Protein AF-A0A843GDF4-F1 (afdb_monomer)

Nearest PDB structures (foldseek):
  8fs8-assembly1_G  TM=3.772E-01  e=4.856E-02  Saccharomyces cerevisiae
  7sh2-assembly1_G  TM=4.073E-01  e=1.822E-01  Saccharomyces cerevisiae
  4hk1-assembly1_A  TM=4.408E-01  e=9.112E-01  Drosophila melanogaster
  8fs5-assembly1_G  TM=3.645E-01  e=1.147E+00  Saccharomyces cerevisiae
  4mjg-assembly2_B  TM=3.660E-01  e=1.022E+00  Schaalia dentiphila ATCC 17982

Foldseek 3Di:
DPDDWDKDWLDKLDDPPPPVCLQVLLVVVCVVVVHDSVPDDVVNSVVVSVVVRVVSVVVVLVVQVVVCVVVVAKKKWKWWWDQFLVGTDTDIDMDRGVNVVVCVLCPPVPDQKIWIWMATPVRKIWIWIQHPGGIIIIIMDTDDPPPDPPPPPPPDD

Solvent-accessible surface area (backbone atoms only — not comparable to full-atom values): 9127 Å² total; per-residue (Å²): 132,85,80,79,83,62,71,46,78,78,44,71,51,76,77,77,76,45,81,85,44,47,59,57,50,31,44,52,54,15,66,75,68,76,50,58,48,86,77,52,48,74,64,59,48,51,52,54,54,52,51,54,46,52,51,55,49,52,52,52,51,51,53,37,50,54,49,33,70,76,42,78,80,43,34,28,38,39,38,40,33,43,28,43,86,94,44,76,43,79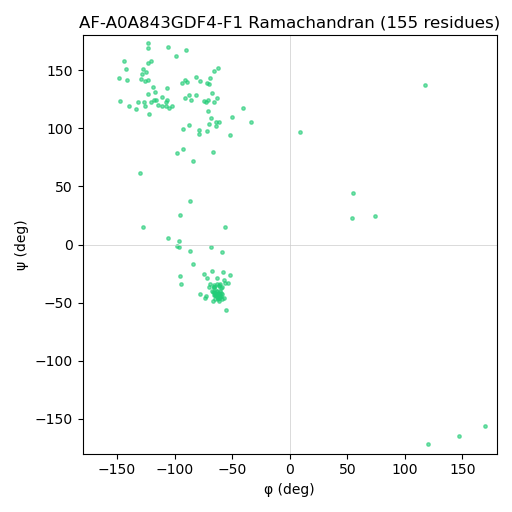,45,75,50,74,31,68,36,64,52,60,47,49,51,68,66,50,66,74,89,80,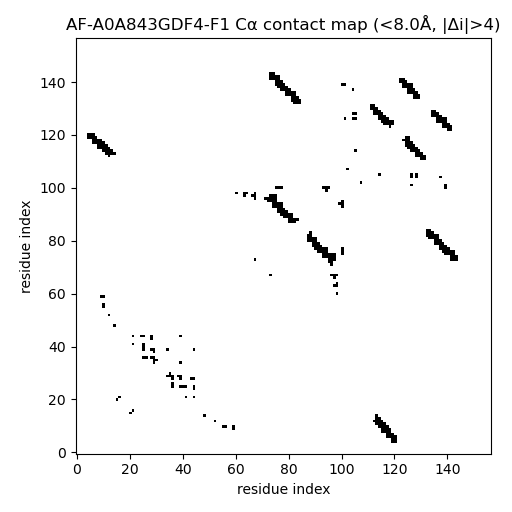70,79,55,40,41,38,34,30,36,35,91,84,68,35,38,35,39,40,35,36,43,93,57,34,50,29,41,39,35,42,37,72,56,75,85,70,76,77,75,85,77,76,80,76,79,78,132

Secondary structure (DSSP, 8-state):
-PPPPPEEEEEE------HHHHHHHHHHHHHHHTS-GGGS-HHHHHHHHHHHHHHHHHHHHHHHHHHHHHSTT--EEEEEEEEETTEEEEEEEEESSHHHHHHHHS--SSSS-EEEEEEETTS-EEEEEEETTEEEEEEEEE---------------

Sequence (157 aa):
MKKQRKFTTLFSSEIDASDSNMGEYRQSIADCNDIMPEDVTDQDIYDSLYEDIDVDWDNILSDIDYYDRKYPNAKYLITGKLGLWDGPHPIEKTENSLRDAVEECCCNIRGDHWDEIREDQYGCLYVDVHHHDGANQFVIHKIENKRKKNIRFTKEV

Mean predicted aligned error: 9.04 Å

Structure (mmCIF, N/CA/C/O backbone):
data_AF-A0A843GDF4-F1
#
_entry.id   AF-A0A843GDF4-F1
#
loop_
_atom_site.group_PDB
_atom_site.id
_atom_site.type_symbol
_atom_site.label_atom_id
_atom_site.label_alt_id
_atom_site.label_comp_id
_atom_site.label_asym_id
_atom_site.label_entity_id
_atom_site.label_seq_id
_atom_site.pdbx_PDB_ins_code
_atom_site.Cartn_x
_atom_site.Cartn_y
_atom_site.Cartn_z
_atom_site.occupancy
_atom_site.B_iso_or_equiv
_atom_site.auth_seq_id
_atom_site.auth_comp_id
_atom_site.auth_asym_id
_atom_site.auth_atom_id
_atom_site.pdbx_PDB_model_num
ATOM 1 N N . MET A 1 1 ? -30.142 -14.865 -2.876 1.00 48.28 1 MET A N 1
ATOM 2 C CA . MET A 1 1 ? -29.126 -14.143 -3.676 1.00 48.28 1 MET A CA 1
ATOM 3 C C . MET A 1 1 ? -28.110 -13.523 -2.728 1.00 48.28 1 MET A C 1
ATOM 5 O O . MET A 1 1 ? -28.511 -12.720 -1.895 1.00 48.28 1 MET A O 1
ATOM 9 N N . LYS A 1 2 ? -26.831 -13.919 -2.789 1.00 52.12 2 LYS A N 1
ATOM 10 C CA . LYS A 1 2 ? -25.763 -13.221 -2.052 1.00 52.12 2 LYS A CA 1
ATOM 11 C C . LYS A 1 2 ? -25.521 -11.884 -2.765 1.00 52.12 2 LYS A C 1
ATOM 13 O O . LYS A 1 2 ? -25.290 -11.891 -3.969 1.00 52.12 2 LYS A O 1
ATOM 18 N N . LYS A 1 3 ? -25.648 -10.750 -2.066 1.00 62.22 3 LYS A N 1
ATOM 19 C CA . LYS A 1 3 ? -25.283 -9.440 -2.632 1.00 62.22 3 LYS A CA 1
ATOM 20 C C . LYS A 1 3 ? -23.783 -9.455 -2.932 1.00 62.22 3 LYS A C 1
ATOM 22 O O . LYS A 1 3 ? -22.996 -9.770 -2.043 1.00 62.22 3 LYS A O 1
ATOM 27 N N . GLN A 1 4 ? -23.414 -9.144 -4.168 1.00 71.12 4 GLN A N 1
ATOM 28 C CA . GLN A 1 4 ? -22.021 -8.985 -4.576 1.00 71.12 4 GLN A CA 1
ATOM 29 C C . GLN A 1 4 ? -21.456 -7.743 -3.868 1.00 71.12 4 GLN A C 1
ATOM 31 O O . GLN A 1 4 ? -22.119 -6.702 -3.838 1.00 71.12 4 GLN A O 1
ATOM 36 N N . ARG A 1 5 ? -20.286 -7.865 -3.231 1.00 75.50 5 ARG A N 1
ATOM 37 C CA . ARG A 1 5 ? -19.585 -6.708 -2.657 1.00 75.50 5 ARG A CA 1
ATOM 38 C C . ARG A 1 5 ? -19.015 -5.866 -3.796 1.00 75.50 5 ARG A C 1
ATOM 40 O O . ARG A 1 5 ? -18.543 -6.423 -4.783 1.00 75.50 5 ARG A O 1
ATOM 47 N N . LYS A 1 6 ? -19.115 -4.544 -3.661 1.00 83.88 6 LYS A N 1
ATOM 48 C CA . LYS A 1 6 ? -18.460 -3.586 -4.554 1.00 83.88 6 LYS A CA 1
ATOM 49 C C . LYS A 1 6 ? -17.116 -3.209 -3.948 1.00 83.88 6 LYS A C 1
ATOM 51 O O . LYS A 1 6 ? -17.055 -3.007 -2.734 1.00 83.88 6 LYS A O 1
ATOM 56 N N . PHE A 1 7 ? -16.112 -3.115 -4.805 1.00 85.31 7 PHE A N 1
ATOM 57 C CA . PHE A 1 7 ? -14.752 -2.737 -4.459 1.00 85.31 7 PHE A CA 1
ATOM 58 C C . PHE A 1 7 ? -14.324 -1.552 -5.318 1.00 85.31 7 PHE A C 1
ATOM 60 O O . PHE A 1 7 ? -14.767 -1.438 -6.464 1.00 85.31 7 PHE A O 1
ATOM 67 N N . THR A 1 8 ? -13.471 -0.711 -4.751 1.00 86.50 8 THR A N 1
ATOM 68 C CA . THR A 1 8 ? -12.732 0.342 -5.446 1.00 86.50 8 THR A CA 1
ATOM 69 C C . THR A 1 8 ? -11.253 -0.003 -5.327 1.00 86.50 8 THR A C 1
ATOM 71 O O . THR A 1 8 ? -10.772 -0.192 -4.211 1.00 86.50 8 THR A O 1
ATOM 74 N N . THR A 1 9 ? -10.541 -0.114 -6.447 1.00 84.62 9 THR A N 1
ATOM 75 C CA . THR A 1 9 ? -9.078 -0.251 -6.437 1.00 84.62 9 THR A CA 1
ATOM 76 C C . THR A 1 9 ? -8.470 1.105 -6.092 1.00 84.62 9 THR A C 1
ATOM 78 O O . THR A 1 9 ? -8.801 2.106 -6.725 1.00 84.62 9 THR A O 1
ATOM 81 N N . LEU A 1 10 ? -7.654 1.129 -5.041 1.00 80.81 10 LEU A N 1
ATOM 82 C CA . LEU A 1 10 ? -6.923 2.306 -4.574 1.00 80.81 10 LEU A CA 1
ATOM 83 C C . LEU A 1 10 ? -5.506 2.339 -5.149 1.00 80.81 10 LEU A C 1
ATOM 85 O O . LEU A 1 10 ? -4.998 3.416 -5.424 1.00 80.81 10 LEU A O 1
ATOM 89 N N . PHE A 1 11 ? -4.903 1.164 -5.336 1.00 83.38 11 PHE A N 1
ATOM 90 C CA . PHE A 1 11 ? -3.549 0.989 -5.851 1.00 83.38 11 PHE A CA 1
ATOM 91 C C . PHE A 1 11 ? -3.437 -0.303 -6.649 1.00 83.38 11 PHE A C 1
ATOM 93 O O . PHE A 1 11 ? -4.032 -1.310 -6.251 1.00 83.38 11 PHE A O 1
ATOM 100 N N . SER A 1 12 ? -2.647 -0.276 -7.719 1.00 80.69 12 SER A N 1
ATOM 101 C CA . SER A 1 12 ? -2.153 -1.470 -8.401 1.00 80.69 12 SER A CA 1
ATOM 102 C C . SER A 1 12 ? -0.771 -1.176 -8.970 1.00 80.69 12 SER A C 1
ATOM 104 O O . SER A 1 12 ? -0.644 -0.250 -9.766 1.00 80.69 12 SER A O 1
ATOM 106 N N . SER A 1 13 ? 0.239 -1.962 -8.600 1.00 75.94 13 SER A N 1
ATOM 107 C CA . SER A 1 13 ? 1.608 -1.828 -9.125 1.00 75.94 13 SER A CA 1
ATOM 108 C C . SER A 1 13 ? 1.905 -2.770 -10.300 1.00 75.94 13 SER A C 1
ATOM 110 O O . SER A 1 13 ? 3.049 -3.161 -10.509 1.00 75.94 13 SER A O 1
ATOM 112 N N . GLU A 1 14 ? 0.886 -3.205 -11.049 1.00 71.19 14 GLU A N 1
ATOM 113 C CA . GLU A 1 14 ? 1.081 -4.139 -12.165 1.00 71.19 14 GLU A CA 1
ATOM 114 C C . GLU A 1 14 ? 1.930 -3.493 -13.274 1.00 71.19 14 GLU A C 1
ATOM 116 O O . GLU A 1 14 ? 1.457 -2.646 -14.031 1.00 71.19 14 GLU A O 1
ATOM 121 N N . ILE A 1 15 ? 3.198 -3.907 -13.363 1.00 67.00 15 ILE A N 1
ATOM 122 C CA . ILE A 1 15 ? 4.117 -3.487 -14.421 1.00 67.00 15 ILE A CA 1
ATOM 123 C C . ILE A 1 15 ? 3.954 -4.428 -15.618 1.00 67.00 15 ILE A C 1
ATOM 125 O O . ILE A 1 15 ? 4.487 -5.540 -15.621 1.00 67.00 15 ILE A O 1
ATOM 129 N N . ASP A 1 16 ? 3.265 -3.983 -16.670 1.00 62.91 16 ASP A N 1
ATOM 130 C CA . ASP A 1 16 ? 3.253 -4.682 -17.964 1.00 62.91 16 ASP A CA 1
ATOM 131 C C . ASP A 1 16 ? 4.472 -4.271 -18.807 1.00 62.91 16 ASP A C 1
ATOM 133 O O . ASP A 1 16 ? 4.370 -3.542 -19.798 1.00 62.91 16 ASP A O 1
ATOM 137 N N . ALA A 1 17 ? 5.648 -4.746 -18.387 1.00 58.22 17 ALA A N 1
ATOM 138 C CA . ALA A 1 17 ? 6.910 -4.615 -19.120 1.00 58.22 17 ALA A CA 1
ATOM 139 C C . ALA A 1 17 ? 7.104 -5.753 -20.142 1.00 58.22 17 ALA A C 1
ATOM 141 O O . ALA A 1 17 ? 8.204 -6.276 -20.320 1.00 58.22 17 ALA A O 1
ATOM 142 N N . SER A 1 18 ? 6.032 -6.201 -20.800 1.00 66.06 18 SER A N 1
ATOM 143 C CA . SER A 1 18 ? 6.161 -7.184 -21.876 1.00 66.06 18 SER A CA 1
ATOM 144 C C . SER A 1 18 ? 6.913 -6.595 -23.079 1.00 66.06 18 SER A C 1
ATOM 146 O O . SER A 1 18 ? 6.786 -5.410 -23.385 1.00 66.06 18 SER A O 1
ATOM 148 N N . ASP A 1 19 ? 7.645 -7.430 -23.831 1.00 60.97 19 ASP A N 1
ATOM 149 C CA . ASP A 1 19 ? 8.406 -7.013 -25.030 1.00 60.97 19 ASP A CA 1
ATOM 150 C C . ASP A 1 19 ? 7.566 -6.216 -26.048 1.00 60.97 19 ASP A C 1
ATOM 152 O O . ASP A 1 19 ? 8.096 -5.418 -26.819 1.00 60.97 19 ASP A O 1
ATOM 156 N N . SER A 1 20 ? 6.244 -6.431 -26.062 1.00 61.94 20 SER A N 1
ATOM 157 C CA . SER A 1 20 ? 5.312 -5.707 -26.936 1.00 61.94 20 SER A CA 1
ATOM 158 C C . SER A 1 20 ? 5.101 -4.252 -26.509 1.00 61.94 20 SER A C 1
ATOM 160 O O . SER A 1 20 ? 4.845 -3.411 -27.364 1.00 61.94 20 SER A O 1
ATOM 162 N N . ASN A 1 21 ? 5.239 -3.958 -25.216 1.00 75.81 21 ASN A N 1
ATOM 163 C CA . ASN A 1 21 ? 5.024 -2.642 -24.622 1.00 75.81 21 ASN A CA 1
ATOM 164 C C . ASN A 1 21 ? 6.335 -1.842 -24.490 1.00 75.81 21 ASN A C 1
ATOM 166 O O . ASN A 1 21 ? 6.341 -0.615 -24.577 1.00 75.81 21 ASN A O 1
ATOM 170 N N . MET A 1 22 ? 7.480 -2.531 -24.372 1.00 81.88 22 MET A N 1
ATOM 171 C CA . MET A 1 22 ? 8.807 -1.906 -24.232 1.00 81.88 22 MET A CA 1
ATOM 172 C C . MET A 1 22 ? 9.146 -0.932 -25.373 1.00 81.88 22 MET A C 1
ATOM 174 O O . MET A 1 22 ? 9.807 0.078 -25.145 1.00 81.88 22 MET A O 1
ATOM 178 N N . GLY A 1 23 ? 8.677 -1.194 -26.598 1.00 84.88 23 GLY A N 1
ATOM 179 C CA . GLY A 1 23 ? 8.875 -0.287 -27.734 1.00 84.88 23 GLY A CA 1
ATOM 180 C C . GLY A 1 23 ? 8.161 1.062 -27.583 1.00 84.88 23 GLY A C 1
ATOM 181 O O . GLY A 1 23 ? 8.703 2.086 -27.996 1.00 84.88 23 GLY A O 1
ATOM 182 N N . GLU A 1 24 ? 6.978 1.079 -26.963 1.00 86.38 24 GLU A N 1
ATOM 183 C CA . GLU A 1 24 ? 6.214 2.309 -26.719 1.00 86.38 24 GLU A CA 1
ATOM 184 C C . GLU A 1 24 ? 6.869 3.148 -25.617 1.00 86.38 24 GLU A C 1
ATOM 186 O O . GLU A 1 24 ? 7.087 4.346 -25.807 1.00 86.38 24 GLU A O 1
ATOM 191 N N . TYR A 1 25 ? 7.290 2.512 -24.516 1.00 86.62 25 TYR A N 1
ATOM 192 C CA . TYR A 1 25 ? 8.051 3.180 -23.453 1.00 86.62 25 TYR A CA 1
ATOM 193 C C . TYR A 1 25 ? 9.357 3.773 -23.970 1.00 86.62 25 TYR A C 1
ATOM 195 O O . TYR A 1 25 ? 9.680 4.925 -23.687 1.00 86.62 25 TYR A O 1
ATOM 203 N N . ARG A 1 26 ? 10.080 3.008 -24.791 1.00 92.50 26 ARG A N 1
ATOM 204 C CA . ARG A 1 26 ? 11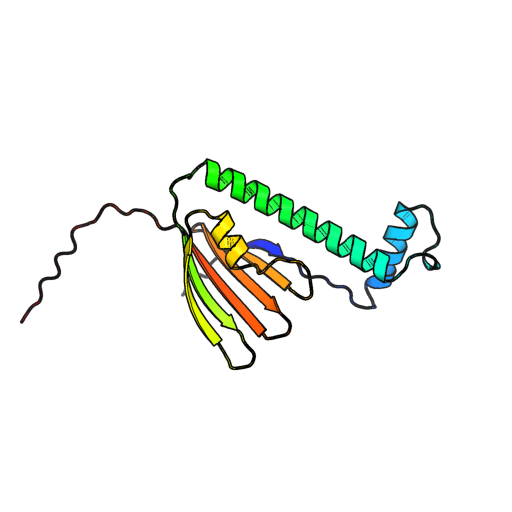.323 3.445 -25.423 1.00 92.50 26 ARG A CA 1
ATOM 205 C C . ARG A 1 26 ? 11.128 4.714 -26.250 1.00 92.50 26 ARG A C 1
ATOM 207 O O . ARG A 1 26 ? 11.912 5.649 -26.120 1.00 92.50 26 ARG A O 1
ATOM 214 N N . GLN A 1 27 ? 10.075 4.759 -27.068 1.00 91.81 27 GLN A N 1
ATOM 215 C CA . GLN A 1 27 ? 9.745 5.951 -27.849 1.00 91.81 27 GLN A CA 1
ATOM 216 C C . GLN A 1 27 ? 9.351 7.125 -26.945 1.00 91.81 27 GLN A C 1
ATOM 218 O O . GLN A 1 27 ? 9.834 8.232 -27.148 1.00 91.81 27 GLN A O 1
ATOM 223 N N . SER A 1 28 ? 8.530 6.883 -25.921 1.00 90.88 28 SER A N 1
ATOM 224 C CA . SER A 1 28 ? 8.089 7.926 -24.989 1.00 90.88 28 SER A CA 1
ATOM 225 C C . SER A 1 28 ? 9.260 8.565 -24.236 1.00 90.88 28 SER A C 1
ATOM 227 O O . SER A 1 28 ? 9.343 9.787 -24.144 1.00 90.88 28 SER A O 1
ATOM 229 N N . ILE A 1 29 ? 10.191 7.760 -23.717 1.00 91.31 29 ILE A N 1
ATOM 230 C CA . ILE A 1 29 ? 11.383 8.252 -23.007 1.00 91.31 29 ILE A CA 1
ATOM 231 C C . ILE A 1 29 ? 12.285 9.041 -23.959 1.00 91.31 29 ILE A C 1
ATOM 233 O O . ILE A 1 29 ? 12.785 10.106 -23.593 1.00 91.31 29 ILE A O 1
ATOM 237 N N . ALA A 1 30 ? 12.466 8.549 -25.188 1.00 93.94 30 ALA A N 1
ATOM 238 C CA . ALA A 1 30 ? 13.245 9.232 -26.213 1.00 93.94 30 ALA A CA 1
ATOM 239 C C . ALA A 1 30 ? 12.656 10.607 -26.565 1.00 93.94 30 ALA A C 1
ATOM 241 O O . ALA A 1 30 ? 13.389 11.594 -26.588 1.00 93.94 30 ALA A O 1
ATOM 242 N N . ASP A 1 31 ? 11.334 10.683 -26.748 1.00 94.00 31 ASP A N 1
ATOM 243 C CA . ASP A 1 31 ? 10.614 11.927 -27.033 1.00 94.00 31 ASP A CA 1
ATOM 244 C C . ASP A 1 31 ? 10.708 12.923 -25.861 1.00 94.00 31 ASP A C 1
ATOM 246 O O . ASP A 1 31 ? 10.902 14.120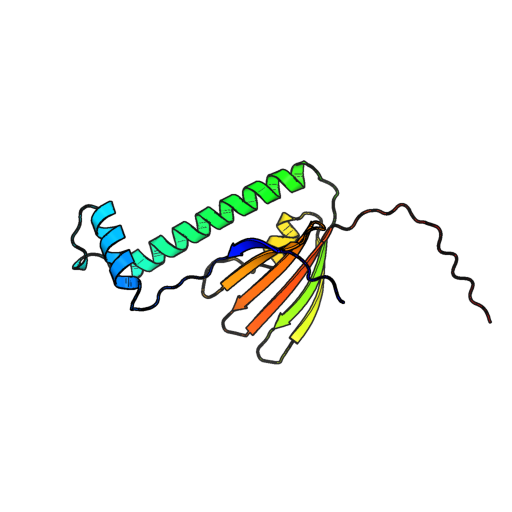 -26.080 1.00 94.00 31 ASP A O 1
ATOM 250 N N . CYS A 1 32 ? 10.612 12.446 -24.613 1.00 92.12 32 CYS A N 1
ATOM 251 C CA . CYS A 1 32 ? 10.756 13.278 -23.413 1.00 92.12 32 CYS A CA 1
ATOM 252 C C . CYS A 1 32 ? 12.170 13.855 -23.253 1.00 92.12 32 CYS A C 1
ATOM 254 O O . CYS A 1 32 ? 12.322 14.990 -22.794 1.00 92.12 32 CYS A O 1
ATOM 256 N N . ASN A 1 33 ? 13.192 13.080 -23.624 1.00 92.62 33 ASN A N 1
ATOM 257 C CA . ASN A 1 33 ? 14.600 13.433 -23.438 1.00 92.62 33 ASN A CA 1
ATOM 258 C C . ASN A 1 33 ? 15.267 14.029 -24.693 1.00 92.62 33 ASN A C 1
ATOM 260 O O . ASN A 1 33 ? 16.437 14.402 -24.619 1.00 92.62 33 ASN A O 1
ATOM 264 N N . ASP A 1 34 ? 14.541 14.148 -25.812 1.00 94.62 34 ASP A N 1
ATOM 265 C CA . ASP A 1 34 ? 15.044 14.620 -27.115 1.00 94.62 34 ASP A CA 1
ATOM 266 C C . ASP A 1 34 ? 16.269 13.815 -27.607 1.00 94.62 34 ASP A C 1
ATOM 268 O O . ASP A 1 34 ? 17.280 14.363 -28.054 1.00 94.62 34 ASP A O 1
ATOM 272 N N . ILE A 1 35 ? 16.189 12.484 -27.487 1.00 95.12 35 ILE A N 1
ATOM 273 C CA . ILE A 1 35 ? 17.214 11.523 -27.935 1.00 95.12 35 ILE A CA 1
ATOM 274 C C . ILE A 1 35 ? 16.627 10.512 -28.923 1.00 95.12 35 ILE A C 1
ATOM 276 O O . ILE A 1 35 ? 15.422 10.491 -29.168 1.00 95.12 35 ILE A O 1
ATOM 280 N N . MET A 1 36 ? 17.470 9.668 -29.522 1.00 94.50 36 MET A N 1
ATOM 281 C CA . MET A 1 36 ? 16.979 8.605 -30.396 1.00 94.50 36 MET A CA 1
ATOM 282 C C . MET A 1 36 ? 16.496 7.391 -29.576 1.00 94.50 36 MET A C 1
ATOM 284 O O . MET A 1 36 ? 17.117 7.051 -28.567 1.00 94.50 36 MET A O 1
ATOM 288 N N . PRO A 1 37 ? 15.426 6.688 -29.995 1.00 92.94 37 PRO A N 1
ATOM 289 C CA . PRO A 1 37 ? 14.911 5.510 -29.289 1.00 92.94 37 PRO A CA 1
ATOM 290 C C . PRO A 1 37 ? 15.932 4.381 -29.094 1.00 92.94 37 PRO A C 1
ATOM 292 O O . PRO A 1 37 ? 15.854 3.636 -28.118 1.00 92.94 37 PRO A O 1
ATOM 295 N N . GLU A 1 38 ? 16.890 4.222 -30.005 1.00 93.88 38 GLU A N 1
ATOM 296 C CA . GLU A 1 38 ? 17.984 3.253 -29.884 1.00 93.88 38 GLU A CA 1
ATOM 297 C C . GLU A 1 38 ? 18.974 3.566 -28.753 1.00 93.88 38 GLU A C 1
ATOM 299 O O . GLU A 1 38 ? 19.630 2.643 -28.270 1.00 93.88 38 GLU A O 1
ATOM 304 N N . ASP A 1 39 ? 19.056 4.828 -28.317 1.00 94.94 39 ASP A N 1
ATOM 305 C CA . ASP A 1 39 ? 19.951 5.270 -27.241 1.00 94.94 39 ASP A CA 1
ATOM 306 C C . ASP A 1 39 ? 19.346 5.048 -25.846 1.00 94.94 39 ASP A C 1
ATOM 308 O O . ASP A 1 39 ? 20.072 5.047 -24.853 1.00 94.94 39 ASP A O 1
ATOM 312 N N . VAL A 1 40 ? 18.031 4.829 -25.761 1.00 93.38 40 VAL A N 1
ATOM 313 C CA . VAL A 1 40 ? 17.352 4.436 -24.519 1.00 93.38 40 VAL A CA 1
ATOM 314 C C . VAL A 1 40 ? 17.753 2.999 -24.179 1.00 93.38 40 VAL A C 1
ATOM 316 O O . VAL A 1 40 ? 17.839 2.135 -25.044 1.00 93.38 40 VAL A O 1
ATOM 319 N N . THR A 1 41 ? 18.021 2.682 -22.927 1.00 92.38 41 THR A N 1
ATOM 320 C CA . THR A 1 41 ? 18.306 1.310 -22.495 1.00 92.38 41 THR A CA 1
ATOM 321 C C . THR A 1 41 ? 17.063 0.680 -21.883 1.00 92.38 41 THR A C 1
ATOM 323 O O . THR A 1 41 ? 16.130 1.369 -21.480 1.00 92.38 41 THR A O 1
ATOM 326 N N . ASP A 1 42 ? 17.033 -0.648 -21.782 1.00 88.88 42 ASP A N 1
ATOM 327 C CA . ASP A 1 42 ? 15.944 -1.308 -21.053 1.00 88.88 42 ASP A CA 1
ATOM 328 C C . ASP A 1 42 ? 15.959 -0.899 -19.573 1.00 88.88 42 ASP A C 1
ATOM 330 O O . ASP A 1 42 ? 14.904 -0.809 -18.956 1.00 88.88 42 ASP A O 1
ATOM 334 N N . GLN A 1 43 ? 17.140 -0.575 -19.028 1.00 88.12 43 GLN A N 1
ATOM 335 C CA . GLN A 1 43 ? 17.267 -0.030 -17.680 1.00 88.12 43 GLN A CA 1
ATOM 336 C C . GLN A 1 43 ? 16.543 1.312 -17.542 1.00 88.12 43 GLN A C 1
ATOM 338 O O . GLN A 1 43 ? 15.814 1.477 -16.576 1.00 88.12 43 GLN A O 1
ATOM 343 N N . ASP A 1 44 ? 16.665 2.222 -18.514 1.00 89.44 44 ASP A N 1
ATOM 344 C CA . ASP A 1 44 ? 15.957 3.512 -18.480 1.00 89.44 44 ASP A CA 1
ATOM 345 C C . ASP A 1 44 ? 14.430 3.323 -18.478 1.00 89.44 44 ASP A C 1
ATOM 347 O O . ASP A 1 44 ? 13.703 4.074 -17.830 1.00 89.44 44 ASP A O 1
ATOM 351 N N . ILE A 1 45 ? 13.936 2.295 -19.178 1.00 87.69 45 ILE A N 1
ATOM 352 C CA . ILE A 1 45 ? 12.511 1.941 -19.177 1.00 87.69 45 ILE A CA 1
ATOM 353 C C . ILE A 1 45 ? 12.082 1.444 -17.796 1.00 87.69 45 ILE A C 1
ATOM 355 O O . ILE A 1 45 ? 11.077 1.914 -17.265 1.00 87.69 45 ILE A O 1
ATOM 359 N N . TYR A 1 46 ? 12.840 0.523 -17.198 1.00 84.25 46 TYR A N 1
ATOM 360 C CA . TYR A 1 46 ? 12.543 0.041 -15.850 1.00 84.25 46 TYR A CA 1
ATOM 361 C C . TYR A 1 46 ? 12.627 1.158 -14.811 1.00 84.25 46 TYR A C 1
ATOM 363 O O . TYR A 1 46 ? 11.741 1.250 -13.969 1.00 84.25 46 TYR A O 1
ATOM 371 N N . ASP A 1 47 ? 13.640 2.020 -14.887 1.00 85.81 47 ASP A N 1
ATOM 372 C CA . ASP A 1 47 ? 13.806 3.152 -13.975 1.00 85.81 47 ASP A CA 1
ATOM 373 C C . ASP A 1 47 ? 12.588 4.083 -14.051 1.00 85.81 47 ASP A C 1
ATOM 375 O O . ASP A 1 47 ? 11.992 4.385 -13.021 1.00 85.81 47 ASP A O 1
ATOM 379 N N . SER A 1 48 ? 12.136 4.434 -15.262 1.00 85.19 48 SER A N 1
ATOM 380 C CA . SER A 1 48 ? 10.919 5.236 -15.454 1.00 85.19 48 SER A CA 1
ATOM 381 C C . SER A 1 48 ? 9.666 4.562 -14.883 1.00 85.19 48 SER A C 1
ATOM 383 O O . SER A 1 48 ? 8.840 5.229 -14.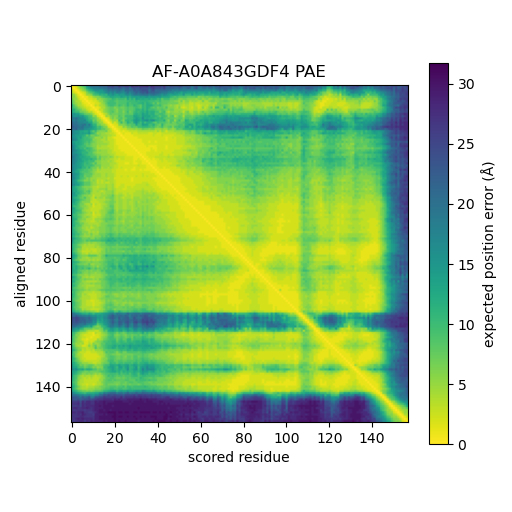268 1.00 85.19 48 SER A O 1
ATOM 385 N N . LEU A 1 49 ? 9.508 3.249 -15.072 1.00 82.31 49 LEU A N 1
ATOM 386 C CA . LEU A 1 49 ? 8.358 2.500 -14.554 1.00 82.31 49 LEU A CA 1
ATOM 387 C C . LEU A 1 49 ? 8.349 2.444 -13.022 1.00 82.31 49 LEU A C 1
ATOM 389 O O . LEU A 1 49 ? 7.296 2.584 -12.402 1.00 82.31 49 LEU A O 1
ATOM 393 N N . TYR A 1 50 ? 9.514 2.246 -12.405 1.00 81.19 50 TYR A N 1
ATOM 394 C CA . TYR A 1 50 ? 9.635 2.254 -10.950 1.00 81.19 50 TYR A CA 1
ATOM 395 C C . TYR A 1 50 ? 9.427 3.654 -10.364 1.00 81.19 50 TYR A C 1
ATOM 397 O O . TYR A 1 50 ? 8.844 3.762 -9.288 1.00 81.19 50 TYR A O 1
ATOM 405 N N . GLU A 1 51 ? 9.840 4.715 -11.064 1.00 84.06 51 GLU A N 1
ATOM 406 C CA . GLU A 1 51 ? 9.552 6.096 -10.659 1.00 84.06 51 GLU A CA 1
ATOM 407 C C . GLU A 1 51 ? 8.043 6.381 -10.620 1.00 84.06 51 GLU A C 1
ATOM 409 O O . GLU A 1 51 ? 7.560 6.936 -9.632 1.00 84.06 51 GLU A O 1
ATOM 414 N N . ASP A 1 52 ? 7.283 5.957 -11.636 1.00 81.88 52 ASP A N 1
ATOM 415 C CA . ASP A 1 52 ? 5.823 6.131 -11.664 1.00 81.88 52 ASP A CA 1
ATOM 416 C C . ASP A 1 52 ? 5.137 5.403 -10.492 1.00 81.88 52 ASP A C 1
ATOM 418 O O . ASP A 1 52 ? 4.261 5.960 -9.825 1.00 81.88 52 ASP A O 1
ATOM 422 N N . ILE A 1 53 ? 5.579 4.179 -10.184 1.00 82.12 53 ILE A N 1
ATOM 423 C CA . ILE A 1 53 ? 5.062 3.399 -9.049 1.00 82.12 53 ILE A CA 1
ATOM 424 C C . ILE A 1 53 ? 5.392 4.066 -7.715 1.00 82.12 53 ILE A C 1
ATOM 426 O O . ILE A 1 53 ? 4.525 4.130 -6.842 1.00 82.12 53 ILE A O 1
ATOM 430 N N . ASP A 1 54 ? 6.618 4.568 -7.550 1.00 83.56 54 ASP A N 1
ATOM 431 C CA . ASP A 1 54 ? 7.031 5.284 -6.341 1.00 83.56 54 ASP A CA 1
ATOM 432 C C . ASP A 1 54 ? 6.155 6.539 -6.135 1.00 83.56 54 ASP A C 1
ATOM 434 O O . ASP A 1 54 ? 5.715 6.803 -5.014 1.00 83.56 54 ASP A O 1
ATOM 438 N N . VAL A 1 55 ? 5.819 7.272 -7.206 1.00 86.12 55 VAL A N 1
ATOM 439 C CA . VAL A 1 55 ? 4.920 8.440 -7.141 1.00 86.12 55 VAL A CA 1
ATOM 440 C C . VAL A 1 55 ? 3.498 8.048 -6.736 1.00 86.12 55 VAL A C 1
ATOM 442 O O . VAL A 1 55 ? 2.908 8.689 -5.859 1.00 86.12 55 VAL A O 1
ATOM 445 N N . ASP A 1 56 ? 2.926 7.011 -7.347 1.00 84.62 56 ASP A N 1
ATOM 446 C CA . ASP A 1 56 ? 1.582 6.539 -6.999 1.00 84.62 56 ASP A CA 1
ATOM 447 C C . ASP A 1 56 ? 1.522 6.031 -5.556 1.00 84.62 56 ASP A C 1
ATOM 449 O O . ASP A 1 56 ? 0.578 6.335 -4.816 1.00 84.62 56 ASP A O 1
ATOM 453 N N . TRP A 1 57 ? 2.566 5.328 -5.120 1.00 85.69 57 TRP A N 1
ATOM 454 C CA . TRP A 1 57 ? 2.696 4.875 -3.746 1.00 85.69 57 TRP A CA 1
ATOM 455 C C . TRP A 1 57 ? 2.763 6.040 -2.753 1.00 85.69 57 TRP A C 1
ATOM 457 O O . TRP A 1 57 ? 2.018 6.060 -1.767 1.00 85.69 57 TRP A O 1
ATOM 467 N N . ASP A 1 58 ? 3.586 7.050 -3.034 1.00 87.69 58 ASP A N 1
ATOM 468 C CA . ASP A 1 58 ? 3.691 8.257 -2.213 1.00 87.69 58 ASP A CA 1
ATOM 469 C C . ASP A 1 58 ? 2.349 9.000 -2.110 1.00 87.69 58 ASP A C 1
ATOM 471 O O . ASP A 1 58 ? 1.986 9.496 -1.035 1.00 87.69 58 ASP A O 1
ATOM 475 N N . ASN A 1 59 ? 1.566 9.037 -3.194 1.00 88.00 59 ASN A N 1
ATOM 476 C CA . ASN A 1 59 ? 0.228 9.631 -3.192 1.00 88.00 59 ASN A CA 1
ATOM 477 C C . ASN A 1 59 ? -0.721 8.896 -2.232 1.00 88.00 59 ASN A C 1
ATOM 479 O O . ASN A 1 59 ? -1.396 9.532 -1.417 1.00 88.00 59 ASN A O 1
ATOM 483 N N . ILE A 1 60 ? -0.737 7.562 -2.264 1.00 86.62 60 ILE A N 1
ATOM 484 C CA . ILE A 1 60 ? -1.564 6.752 -1.357 1.00 86.62 60 ILE A CA 1
ATOM 485 C C . ILE A 1 60 ? -1.112 6.899 0.092 1.00 86.62 60 ILE A C 1
ATOM 487 O O . ILE A 1 60 ? -1.947 7.071 0.984 1.00 86.62 60 ILE A O 1
ATOM 491 N N . LEU A 1 61 ? 0.197 6.874 0.346 1.00 89.19 61 LEU A N 1
ATOM 492 C CA . LEU A 1 61 ? 0.730 7.089 1.688 1.00 89.19 61 LEU A CA 1
ATOM 493 C C . LEU A 1 61 ? 0.376 8.480 2.224 1.00 89.19 61 LEU A C 1
ATOM 495 O O . LEU A 1 61 ? 0.078 8.615 3.410 1.00 89.19 61 LEU A O 1
ATOM 499 N N . SER A 1 62 ? 0.342 9.503 1.370 1.00 89.75 62 SER A N 1
ATOM 500 C CA . SER A 1 62 ? -0.102 10.851 1.744 1.00 89.75 62 SER A CA 1
ATOM 501 C C . SER A 1 62 ? -1.581 10.884 2.163 1.00 89.75 62 SER A C 1
ATOM 503 O O . SER A 1 62 ? -1.934 11.492 3.183 1.00 89.75 62 SER A O 1
ATOM 505 N N . ASP A 1 63 ? -2.453 10.178 1.437 1.00 88.88 63 ASP A N 1
ATOM 506 C CA . ASP A 1 63 ? -3.872 10.044 1.788 1.00 88.88 63 ASP A CA 1
ATOM 507 C C . ASP A 1 63 ? -4.072 9.262 3.098 1.00 88.88 63 ASP A C 1
ATOM 509 O O . ASP A 1 63 ? -4.878 9.653 3.957 1.00 88.88 63 ASP A O 1
ATOM 513 N N . ILE A 1 64 ? -3.298 8.192 3.299 1.00 91.31 64 ILE A N 1
ATOM 514 C CA . ILE A 1 64 ? -3.276 7.413 4.543 1.00 91.31 64 ILE A CA 1
ATOM 515 C C . ILE A 1 64 ? -2.780 8.271 5.715 1.00 91.31 64 ILE A C 1
ATOM 517 O O . ILE A 1 64 ? -3.412 8.291 6.774 1.00 91.31 64 ILE A O 1
ATOM 521 N N . ASP A 1 65 ? -1.714 9.049 5.528 1.00 92.12 65 ASP A N 1
ATOM 522 C CA . ASP A 1 65 ? -1.193 9.975 6.533 1.00 92.12 65 ASP A CA 1
ATOM 523 C C . ASP A 1 65 ? -2.254 11.001 6.947 1.00 92.12 65 ASP A C 1
ATOM 525 O O . ASP A 1 65 ? -2.418 11.315 8.134 1.00 92.12 65 ASP A O 1
ATOM 529 N N . TYR A 1 66 ? -2.997 11.543 5.978 1.00 89.88 66 TYR A N 1
ATOM 530 C CA . TYR A 1 66 ? -4.117 12.435 6.260 1.00 89.88 66 TYR A CA 1
ATOM 531 C C . TYR A 1 66 ? -5.204 11.726 7.084 1.00 89.88 66 TYR A C 1
ATOM 533 O O . TYR A 1 66 ? -5.725 12.298 8.053 1.00 89.88 66 TYR A O 1
ATOM 541 N N . TYR A 1 67 ? -5.524 10.473 6.747 1.00 88.06 67 TYR A N 1
ATOM 542 C CA . TYR A 1 67 ? -6.479 9.656 7.493 1.00 88.06 67 TYR A CA 1
ATOM 543 C C . TYR A 1 67 ? -6.033 9.423 8.942 1.00 88.06 67 TYR A C 1
ATOM 545 O 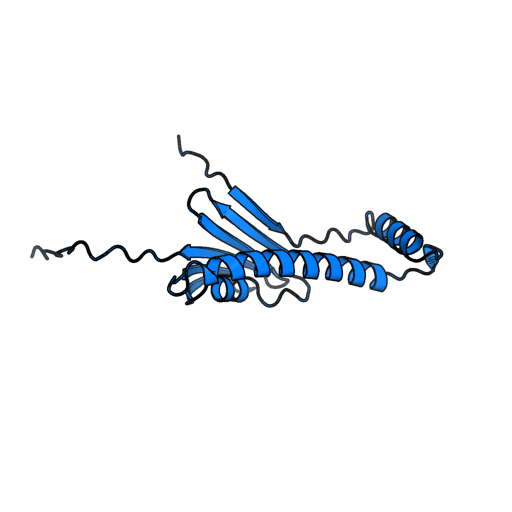O . TYR A 1 67 ? -6.813 9.651 9.873 1.00 88.06 67 TYR A O 1
ATOM 553 N N . ASP A 1 68 ? -4.785 9.026 9.167 1.00 91.88 68 ASP A N 1
ATOM 554 C CA . ASP A 1 68 ? -4.275 8.736 10.507 1.00 91.88 68 ASP A CA 1
ATOM 555 C C . ASP A 1 68 ? -4.218 9.986 11.390 1.00 91.88 68 ASP A C 1
ATOM 557 O O . ASP A 1 68 ? -4.613 9.935 12.559 1.00 91.88 68 ASP A O 1
ATOM 561 N N . ARG A 1 69 ? -3.885 11.159 10.830 1.00 92.94 69 ARG A N 1
ATOM 562 C CA . ARG A 1 69 ? -3.998 12.443 11.554 1.00 92.94 69 ARG A CA 1
ATOM 563 C C . ARG A 1 69 ? -5.432 12.747 11.991 1.00 92.94 69 ARG A C 1
ATOM 565 O O . ARG A 1 69 ? -5.641 13.340 13.051 1.00 92.94 69 ARG A O 1
ATOM 572 N N . LYS A 1 70 ? -6.433 12.347 11.199 1.00 91.25 70 LYS A N 1
ATOM 573 C CA . LYS A 1 70 ? -7.859 12.497 11.534 1.00 91.25 70 LYS A CA 1
ATOM 574 C C . LYS A 1 70 ? -8.317 11.491 12.597 1.00 91.25 70 LYS A C 1
ATOM 576 O O . LYS A 1 70 ? -9.266 11.776 13.332 1.00 91.25 70 LYS A O 1
ATOM 581 N N . TYR A 1 71 ? -7.651 10.341 12.712 1.00 87.50 71 TYR A N 1
ATOM 582 C CA . TYR A 1 71 ? -7.986 9.271 13.655 1.00 87.50 71 TYR A CA 1
ATOM 583 C C . TYR A 1 71 ? -6.770 8.781 14.471 1.00 87.50 71 TYR A C 1
ATOM 585 O O . TYR A 1 71 ? -6.484 7.585 14.471 1.00 87.50 71 TYR A O 1
ATOM 593 N N . PRO A 1 72 ? -6.125 9.639 15.284 1.00 88.38 72 PRO A N 1
ATOM 594 C CA . PRO A 1 72 ? -4.811 9.373 15.897 1.00 88.38 72 PRO A CA 1
ATOM 595 C C . PRO A 1 72 ? -4.783 8.266 16.969 1.00 88.38 72 PRO A C 1
ATOM 597 O O . PRO A 1 72 ? -3.743 7.992 17.552 1.00 88.38 72 PRO A O 1
ATOM 600 N N . ASN A 1 73 ? -5.931 7.662 17.288 1.00 90.38 73 ASN A N 1
ATOM 601 C CA . ASN A 1 73 ? -6.056 6.549 18.237 1.00 90.38 73 ASN A CA 1
ATOM 602 C C . ASN A 1 73 ? -6.816 5.360 17.627 1.00 90.38 73 ASN A C 1
ATOM 604 O O . ASN A 1 73 ? -7.343 4.515 18.361 1.00 90.38 73 ASN A O 1
ATOM 608 N N . ALA A 1 74 ? -6.980 5.344 16.302 1.00 90.44 74 ALA A N 1
ATOM 609 C CA . ALA A 1 74 ? -7.501 4.173 15.622 1.00 90.44 74 ALA A CA 1
ATOM 610 C C . ALA A 1 74 ? -6.543 2.997 15.826 1.00 90.44 74 ALA A C 1
ATOM 612 O O . ALA A 1 74 ? -5.349 3.166 16.040 1.00 90.44 74 ALA A O 1
ATOM 613 N N . LYS A 1 75 ? -7.098 1.793 15.796 1.00 94.31 75 LYS A N 1
ATOM 614 C CA . LYS A 1 75 ? -6.320 0.563 15.746 1.00 94.31 75 LYS A CA 1
ATOM 615 C C . LYS A 1 75 ? -6.824 -0.253 14.587 1.00 94.31 75 LYS A C 1
ATOM 617 O O . LYS A 1 75 ? -8.013 -0.176 14.268 1.00 94.31 75 LYS A O 1
ATOM 622 N N . TYR A 1 76 ? -5.948 -1.046 14.008 1.00 94.56 76 TYR A N 1
ATOM 623 C CA . TYR A 1 76 ? -6.268 -1.860 12.853 1.00 94.56 76 TYR A CA 1
ATOM 624 C C . TYR A 1 76 ? -5.910 -3.303 13.150 1.00 94.56 76 T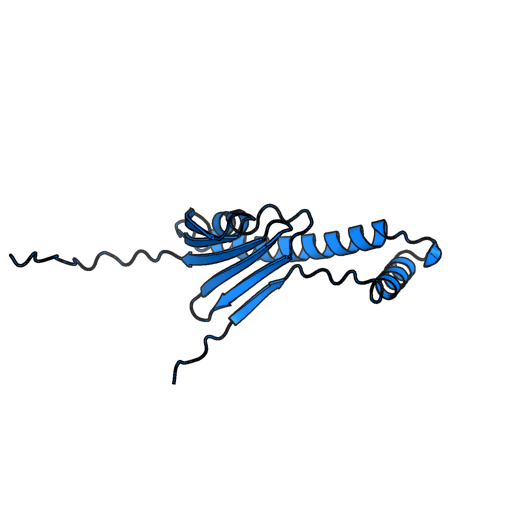YR A C 1
ATOM 626 O O . TYR A 1 76 ? -4.932 -3.577 13.838 1.00 94.56 76 TYR A O 1
ATOM 634 N N . LEU A 1 77 ? -6.757 -4.212 12.689 1.00 95.56 77 LEU A N 1
ATOM 635 C CA . LEU A 1 77 ? -6.536 -5.645 12.727 1.00 95.56 77 LEU A CA 1
ATOM 636 C C . LEU A 1 77 ? -6.238 -6.096 11.302 1.00 95.56 77 LEU A C 1
ATOM 638 O O . LEU A 1 77 ? -7.089 -5.953 10.425 1.00 95.56 77 LEU A O 1
ATOM 642 N N . ILE A 1 78 ? -5.054 -6.653 11.107 1.00 95.75 78 ILE A N 1
ATOM 643 C CA . ILE A 1 78 ? -4.650 -7.354 9.900 1.00 95.75 78 ILE A CA 1
ATOM 644 C C . ILE A 1 78 ? -5.002 -8.822 10.109 1.00 95.75 78 ILE A C 1
ATOM 646 O O . ILE A 1 78 ? -4.594 -9.428 11.100 1.00 95.75 78 ILE A O 1
ATOM 650 N N . THR A 1 79 ? -5.754 -9.395 9.179 1.00 96.62 79 THR A N 1
ATOM 651 C CA . THR A 1 79 ? -5.985 -10.843 9.095 1.00 96.62 79 THR A CA 1
ATOM 652 C C . THR A 1 79 ? -5.686 -11.310 7.691 1.00 96.62 79 THR A C 1
ATOM 654 O O . THR A 1 79 ? -5.943 -10.580 6.740 1.00 96.62 79 THR A O 1
ATOM 657 N N . GLY A 1 80 ? -5.178 -12.522 7.530 1.00 94.00 80 GLY A N 1
ATOM 658 C CA . GLY A 1 80 ? -4.868 -12.996 6.194 1.00 94.00 80 GLY A CA 1
ATOM 659 C C . GLY A 1 80 ? -4.071 -14.276 6.179 1.00 94.00 80 GLY A C 1
ATOM 660 O O . GLY A 1 80 ? -4.087 -15.058 7.134 1.00 94.00 80 GLY A O 1
ATOM 661 N N . LYS A 1 81 ? -3.361 -14.469 5.076 1.00 93.06 81 LYS A N 1
ATOM 662 C CA . LYS A 1 81 ? -2.414 -15.560 4.901 1.00 93.06 81 LYS A CA 1
ATOM 663 C C . LYS A 1 81 ? -1.186 -15.078 4.143 1.00 93.06 81 LYS A C 1
ATOM 665 O O . LYS A 1 81 ? -1.312 -14.324 3.180 1.00 93.06 81 LYS A O 1
ATOM 670 N N . LEU A 1 82 ? -0.035 -15.582 4.559 1.00 90.44 82 LEU A N 1
ATOM 671 C CA . LEU A 1 82 ? 1.195 -15.540 3.790 1.00 90.44 82 LEU A CA 1
ATOM 672 C C . LEU A 1 82 ? 1.207 -16.741 2.847 1.00 90.44 82 LEU A C 1
ATOM 674 O O . LEU A 1 82 ? 1.033 -17.870 3.307 1.00 90.44 82 LEU A O 1
ATOM 678 N N . GLY A 1 83 ? 1.352 -16.517 1.548 1.00 88.12 83 GLY A N 1
ATOM 679 C CA . GLY A 1 83 ? 1.531 -17.582 0.571 1.00 88.12 83 GLY A CA 1
ATOM 680 C C . GLY A 1 83 ? 3.014 -17.818 0.360 1.00 88.12 83 GLY A C 1
ATOM 681 O O . GLY A 1 83 ? 3.641 -17.076 -0.381 1.00 88.12 83 GLY A O 1
ATOM 682 N N . LEU A 1 84 ? 3.560 -18.844 1.004 1.00 85.06 84 LEU A N 1
ATOM 683 C CA . LEU A 1 84 ? 4.959 -19.235 0.855 1.00 85.06 84 LEU A CA 1
ATOM 684 C C . LEU A 1 84 ? 5.063 -20.511 0.011 1.00 85.06 84 LEU A C 1
ATOM 686 O O . LEU A 1 84 ? 4.067 -21.199 -0.240 1.00 85.06 84 LEU A O 1
ATOM 690 N N . TRP A 1 85 ? 6.285 -20.866 -0.382 1.00 86.62 85 TRP A N 1
ATOM 691 C CA . TRP A 1 85 ? 6.570 -22.067 -1.172 1.00 86.62 85 TRP A CA 1
ATOM 692 C C . TRP A 1 85 ? 6.108 -23.376 -0.500 1.00 86.62 85 TRP A C 1
ATOM 694 O O . TRP A 1 85 ? 5.861 -24.369 -1.185 1.00 86.62 85 TRP A O 1
ATOM 704 N N . ASP A 1 86 ? 5.972 -23.392 0.829 1.00 90.12 86 ASP A N 1
ATOM 705 C CA . ASP A 1 86 ? 5.499 -24.531 1.625 1.00 90.12 86 ASP A CA 1
ATOM 706 C C . ASP A 1 86 ? 3.994 -24.469 1.956 1.00 90.12 86 ASP A C 1
ATOM 708 O O . ASP A 1 86 ? 3.461 -25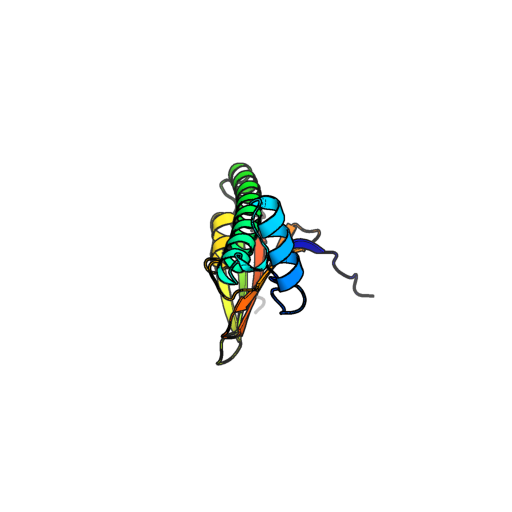.366 2.615 1.00 90.12 86 ASP A O 1
ATOM 712 N N . GLY A 1 87 ? 3.288 -23.456 1.449 1.00 88.12 87 GLY A N 1
ATOM 713 C CA . GLY A 1 87 ? 1.842 -23.314 1.547 1.00 88.12 87 GLY A CA 1
ATOM 714 C C . GLY A 1 87 ? 1.378 -22.042 2.266 1.00 88.12 87 GLY A C 1
ATOM 715 O O . GLY A 1 87 ? 2.158 -21.131 2.539 1.00 88.12 87 GLY A O 1
ATOM 716 N N . PRO A 1 88 ? 0.062 -21.939 2.532 1.00 90.38 88 PRO A N 1
ATOM 717 C CA . PRO A 1 88 ? -0.523 -20.769 3.168 1.00 90.38 88 PRO A CA 1
ATOM 718 C C . PRO A 1 88 ? -0.362 -20.798 4.694 1.00 90.38 88 PRO A C 1
ATOM 720 O O . PRO A 1 88 ? -0.810 -21.741 5.351 1.00 90.38 88 PRO A O 1
ATOM 723 N N . HIS A 1 89 ? 0.156 -19.714 5.268 1.00 90.06 89 HIS A N 1
ATOM 724 C CA . HIS A 1 89 ? 0.313 -19.536 6.715 1.00 90.06 89 HIS A CA 1
ATOM 725 C C . HIS A 1 89 ? -0.584 -18.407 7.221 1.00 90.06 89 HIS A C 1
ATOM 727 O O . HIS A 1 89 ? -0.442 -17.277 6.757 1.00 90.06 89 HIS A O 1
ATOM 733 N N . PRO A 1 90 ? -1.526 -18.664 8.146 1.00 94.12 90 PRO A N 1
ATOM 734 C CA . PRO A 1 90 ? -2.428 -17.630 8.633 1.00 94.12 90 PRO A CA 1
ATOM 735 C C . PRO A 1 90 ? -1.684 -16.591 9.476 1.00 94.12 90 PRO A C 1
ATOM 737 O O . PRO A 1 90 ? -0.808 -16.934 10.270 1.00 94.12 90 PRO A O 1
ATOM 740 N N . ILE A 1 91 ? -2.096 -15.331 9.353 1.00 92.12 91 ILE A N 1
ATOM 741 C CA . ILE A 1 91 ? -1.574 -14.217 10.148 1.00 92.12 91 ILE A CA 1
ATOM 742 C C . ILE A 1 91 ? -2.713 -13.416 10.776 1.00 92.12 91 ILE A C 1
ATOM 744 O O . ILE A 1 91 ? -3.768 -13.207 10.170 1.00 92.12 91 ILE A O 1
ATOM 748 N N . GLU A 1 92 ? -2.478 -12.971 12.006 1.00 95.69 92 GLU A N 1
ATOM 749 C CA . GLU A 1 92 ? -3.313 -12.018 12.724 1.00 95.69 92 GLU A CA 1
ATOM 750 C C . GLU A 1 92 ? -2.390 -11.050 13.470 1.00 95.69 92 GLU A C 1
ATOM 752 O O . GLU A 1 92 ? -1.583 -11.474 14.300 1.00 95.69 92 GLU A O 1
ATOM 757 N N . LYS A 1 93 ? -2.478 -9.756 13.159 1.00 94.31 93 LYS A N 1
ATOM 758 C CA . LYS A 1 93 ? -1.628 -8.717 13.756 1.00 94.31 93 LYS A CA 1
ATOM 759 C C . LYS A 1 93 ? -2.435 -7.447 13.984 1.00 94.31 93 LYS A C 1
ATOM 761 O O . LYS A 1 93 ? -3.400 -7.185 13.272 1.00 94.31 93 LYS A O 1
ATOM 766 N N . THR A 1 94 ? -2.062 -6.654 14.982 1.00 96.19 94 THR A N 1
ATOM 767 C CA . THR A 1 94 ? -2.696 -5.356 15.233 1.00 96.19 94 THR A CA 1
ATOM 768 C C . THR A 1 94 ? -1.702 -4.225 15.123 1.00 96.19 94 THR A C 1
ATOM 770 O O . THR A 1 94 ? -0.657 -4.296 15.765 1.00 96.19 94 THR A O 1
ATOM 773 N N . GLU A 1 95 ? -2.101 -3.156 14.445 1.00 95.88 95 GLU A N 1
ATOM 774 C CA . GLU A 1 95 ? -1.307 -1.938 14.299 1.00 95.88 95 GLU A CA 1
ATOM 775 C C . GLU A 1 95 ? -2.033 -0.710 14.855 1.00 95.88 95 GLU A C 1
ATOM 777 O O . GLU A 1 95 ? -3.260 -0.698 15.026 1.00 95.88 95 GLU A O 1
ATOM 782 N N . ASN A 1 96 ? -1.258 0.323 15.196 1.00 95.00 96 ASN A N 1
ATOM 783 C CA . ASN A 1 96 ? -1.770 1.552 15.816 1.00 95.00 96 ASN A CA 1
ATOM 784 C C . ASN A 1 96 ? -2.028 2.683 14.809 1.00 95.00 96 ASN A C 1
ATOM 786 O O . ASN A 1 96 ? -2.513 3.741 15.205 1.00 95.00 96 ASN A O 1
ATOM 790 N N . SER A 1 97 ? -1.730 2.462 13.532 1.00 94.81 97 SER A N 1
ATOM 791 C CA . SER A 1 97 ? -2.008 3.387 12.438 1.00 94.81 97 SER A CA 1
ATOM 792 C C . SER A 1 97 ? -2.389 2.599 11.181 1.00 94.81 97 SER A C 1
ATOM 794 O O . SER A 1 97 ? -2.126 1.395 11.093 1.00 94.81 97 SER A O 1
ATOM 796 N N . LEU A 1 98 ? -3.093 3.244 10.250 1.00 94.06 98 LEU A N 1
ATOM 797 C CA . LEU A 1 98 ? -3.419 2.637 8.964 1.00 94.06 98 LEU A CA 1
ATOM 798 C C . LEU A 1 98 ? -2.153 2.502 8.125 1.00 94.06 98 LEU A C 1
ATOM 800 O O . LEU A 1 98 ? -1.999 1.492 7.445 1.00 94.06 98 LEU A O 1
ATOM 804 N N . ARG A 1 99 ? -1.245 3.479 8.227 1.00 93.50 99 ARG A N 1
ATOM 805 C CA . ARG A 1 99 ? 0.064 3.445 7.580 1.00 93.50 99 ARG A CA 1
ATOM 806 C C . ARG A 1 99 ? 0.849 2.198 7.955 1.00 93.50 99 ARG A C 1
ATOM 808 O O . ARG A 1 99 ? 1.168 1.420 7.066 1.00 93.50 99 ARG A O 1
ATOM 815 N N . ASP A 1 100 ? 1.061 1.966 9.250 1.00 93.25 100 ASP A N 1
ATOM 816 C CA . ASP A 1 100 ? 1.798 0.789 9.726 1.00 93.25 100 ASP A CA 1
ATOM 817 C C . ASP A 1 100 ? 1.111 -0.501 9.252 1.00 93.25 100 ASP A C 1
ATOM 819 O O . ASP A 1 100 ? 1.771 -1.467 8.889 1.00 93.25 100 ASP A O 1
ATOM 823 N N . ALA A 1 101 ? -0.229 -0.522 9.214 1.00 94.19 101 ALA A N 1
ATOM 824 C CA . ALA A 1 101 ? -0.971 -1.692 8.757 1.00 94.19 101 ALA A CA 1
ATOM 825 C C . ALA A 1 101 ? -0.794 -1.979 7.261 1.00 94.19 101 ALA A C 1
ATOM 827 O O . ALA A 1 101 ? -0.710 -3.143 6.869 1.00 94.19 101 ALA A O 1
ATOM 828 N N . VAL A 1 102 ? -0.772 -0.933 6.433 1.00 91.81 102 VAL A N 1
ATOM 829 C CA . VAL A 1 102 ? -0.574 -1.039 4.984 1.00 91.81 102 VAL A CA 1
ATOM 830 C C . VAL A 1 102 ? 0.881 -1.377 4.663 1.00 91.81 102 VAL A C 1
ATOM 832 O O . VAL A 1 102 ? 1.106 -2.310 3.897 1.00 91.81 102 VAL A O 1
ATOM 835 N N . GLU A 1 103 ? 1.848 -0.701 5.289 1.00 89.81 103 GLU A N 1
ATOM 836 C CA . GLU A 1 103 ? 3.287 -0.968 5.127 1.00 89.81 103 GLU A CA 1
ATOM 837 C C . GLU A 1 103 ? 3.669 -2.382 5.608 1.00 89.81 103 GLU A C 1
ATOM 839 O O . GLU A 1 103 ? 4.514 -3.033 5.002 1.00 89.81 103 GLU A O 1
ATOM 844 N N . GLU A 1 104 ? 3.016 -2.913 6.648 1.00 89.31 104 GLU A N 1
ATOM 845 C CA . GLU A 1 104 ? 3.225 -4.302 7.079 1.00 89.31 104 GLU A CA 1
ATOM 846 C C . GLU A 1 104 ? 2.739 -5.320 6.034 1.00 89.31 104 GLU A C 1
ATOM 848 O O . GLU A 1 104 ? 3.336 -6.386 5.878 1.00 89.31 104 GLU A O 1
ATOM 853 N N . CYS A 1 105 ? 1.638 -5.019 5.336 1.00 89.38 105 CYS A N 1
ATOM 854 C CA . CYS A 1 105 ? 1.082 -5.910 4.317 1.00 89.38 105 CYS A CA 1
ATOM 855 C C . CYS A 1 105 ? 1.868 -5.827 3.003 1.00 89.38 105 CYS A C 1
ATOM 857 O O . CYS A 1 105 ? 2.127 -6.858 2.387 1.00 89.38 105 CYS A O 1
ATOM 859 N N . CYS A 1 106 ? 2.239 -4.615 2.588 1.00 83.12 106 CYS A N 1
ATOM 860 C CA . CYS A 1 106 ? 2.968 -4.343 1.353 1.00 83.12 106 CYS A CA 1
ATOM 861 C C . CYS A 1 106 ? 4.462 -4.338 1.686 1.00 83.12 106 CYS A C 1
ATOM 863 O O . CYS A 1 106 ? 5.044 -3.293 1.978 1.00 83.12 106 CYS A O 1
ATOM 865 N N . CYS A 1 107 ? 5.066 -5.529 1.751 1.00 66.69 107 CYS A N 1
ATOM 866 C CA . CYS A 1 107 ? 6.489 -5.697 2.039 1.00 66.69 107 CYS A CA 1
ATOM 867 C C . CYS A 1 107 ? 7.308 -4.783 1.116 1.00 66.69 107 CYS A C 1
ATOM 869 O O . CYS A 1 107 ? 7.326 -5.062 -0.072 1.00 66.69 107 CYS A O 1
ATOM 871 N N . ASN A 1 108 ? 7.936 -3.721 1.657 1.00 55.78 108 ASN A N 1
ATOM 872 C CA . ASN A 1 108 ? 8.805 -2.746 0.968 1.00 55.78 108 ASN A CA 1
ATOM 873 C C . ASN A 1 108 ? 8.798 -2.894 -0.566 1.00 55.78 108 ASN A C 1
ATOM 875 O O . ASN A 1 108 ? 9.557 -3.712 -1.076 1.00 55.78 108 ASN A O 1
ATOM 879 N N . ILE A 1 109 ? 7.983 -2.090 -1.256 1.00 54.88 109 ILE A N 1
ATOM 880 C CA . ILE A 1 109 ? 7.563 -2.132 -2.685 1.00 54.88 109 ILE A CA 1
ATOM 881 C C . ILE A 1 109 ? 8.697 -2.104 -3.736 1.00 54.88 109 ILE A C 1
ATOM 883 O O . ILE A 1 109 ? 8.504 -1.913 -4.930 1.00 54.88 109 ILE A O 1
ATOM 887 N N . ARG A 1 110 ? 9.934 -2.349 -3.328 1.00 50.34 110 ARG A N 1
ATOM 888 C CA . ARG A 1 110 ? 11.124 -2.271 -4.160 1.00 50.34 110 ARG A CA 1
ATOM 889 C C . ARG A 1 110 ? 11.521 -3.658 -4.661 1.00 50.34 110 ARG A C 1
ATOM 891 O O . ARG A 1 110 ? 12.467 -4.253 -4.147 1.00 50.34 110 ARG A O 1
ATOM 898 N N . GLY A 1 111 ? 10.813 -4.114 -5.696 1.00 51.41 111 GLY A N 1
ATOM 899 C CA . GLY A 1 111 ? 11.254 -5.175 -6.612 1.00 51.41 111 GLY A CA 1
ATOM 900 C C . GLY A 1 111 ? 10.387 -6.438 -6.630 1.00 51.41 111 GLY A C 1
ATOM 901 O O . GLY A 1 111 ? 9.996 -6.940 -5.587 1.00 51.41 111 GLY A O 1
ATOM 902 N N . ASP A 1 112 ? 10.125 -6.959 -7.835 1.00 52.47 112 ASP A N 1
ATOM 903 C CA . ASP A 1 112 ? 9.469 -8.245 -8.156 1.00 52.47 112 ASP A CA 1
ATOM 904 C C . ASP A 1 112 ? 8.086 -8.500 -7.528 1.00 52.47 112 ASP A C 1
ATOM 906 O O . ASP A 1 112 ? 7.675 -9.659 -7.361 1.00 52.47 112 ASP A O 1
ATOM 910 N N . HIS A 1 113 ? 7.372 -7.440 -7.139 1.00 67.38 113 HIS A N 1
ATOM 911 C CA . HIS A 1 113 ? 6.115 -7.542 -6.403 1.00 67.38 113 HIS A CA 1
ATOM 912 C C . HIS A 1 113 ? 4.966 -6.839 -7.131 1.00 67.38 113 HIS A C 1
ATOM 914 O O . HIS A 1 113 ? 5.090 -5.686 -7.540 1.00 67.38 113 HIS A O 1
ATOM 920 N N . TRP A 1 114 ? 3.850 -7.549 -7.304 1.00 70.75 114 TRP A N 1
ATOM 921 C CA . TRP A 1 114 ? 2.580 -6.950 -7.719 1.00 70.75 114 TRP A CA 1
ATOM 922 C C . TRP A 1 114 ? 1.673 -6.825 -6.501 1.00 70.75 114 TRP A C 1
ATOM 924 O O . TRP A 1 114 ? 1.302 -7.838 -5.904 1.00 70.75 114 TRP A O 1
ATOM 934 N N . ASP A 1 115 ? 1.294 -5.591 -6.186 1.00 80.31 115 ASP A N 1
ATOM 935 C CA . ASP A 1 115 ? 0.441 -5.260 -5.057 1.00 80.31 115 ASP A CA 1
ATOM 936 C C . ASP A 1 115 ? -0.865 -4.643 -5.556 1.00 80.31 115 ASP A C 1
ATOM 938 O O . ASP A 1 115 ? -0.859 -3.709 -6.358 1.00 80.31 115 ASP A O 1
ATOM 942 N N . GLU A 1 116 ? -1.997 -5.134 -5.055 1.00 87.50 116 GLU A N 1
ATOM 943 C CA . GLU A 1 116 ? -3.315 -4.537 -5.261 1.00 87.50 116 GLU A CA 1
ATOM 944 C C . GLU A 1 116 ? -3.928 -4.174 -3.904 1.00 87.50 116 GLU A C 1
ATOM 946 O O . GLU A 1 116 ? -4.157 -5.038 -3.052 1.00 87.50 116 GLU A O 1
ATOM 951 N N . ILE A 1 117 ? -4.265 -2.893 -3.719 1.00 88.31 117 ILE A N 1
ATOM 952 C CA . ILE A 1 117 ? -5.033 -2.425 -2.560 1.00 88.31 117 ILE A CA 1
ATOM 953 C C . ILE A 1 117 ? -6.437 -2.065 -3.023 1.00 88.31 117 ILE A C 1
ATOM 955 O O . ILE A 1 117 ? -6.633 -1.189 -3.866 1.00 88.31 117 ILE A O 1
ATOM 959 N N . ARG A 1 118 ? -7.444 -2.704 -2.428 1.00 91.19 118 ARG A N 1
ATOM 960 C CA . ARG A 1 118 ? -8.861 -2.438 -2.694 1.00 91.19 118 ARG A CA 1
ATOM 961 C C . ARG A 1 118 ? -9.606 -2.077 -1.429 1.00 91.19 118 ARG A C 1
ATOM 963 O O . ARG A 1 118 ? -9.442 -2.721 -0.400 1.00 91.19 118 ARG A O 1
ATOM 970 N N . GLU A 1 119 ? -10.520 -1.129 -1.535 1.00 89.56 119 GLU A N 1
ATOM 971 C CA . GLU A 1 119 ? -11.444 -0.771 -0.465 1.00 89.56 119 GLU A CA 1
ATOM 972 C C . GLU A 1 119 ? -12.854 -1.280 -0.779 1.00 89.56 119 GLU A C 1
ATOM 974 O O . GLU A 1 119 ? -13.357 -1.140 -1.898 1.00 89.56 119 GLU A O 1
ATOM 979 N N . ASP A 1 120 ? -13.518 -1.878 0.212 1.00 88.44 120 ASP A N 1
ATOM 980 C CA . ASP A 1 120 ? -14.943 -2.188 0.124 1.00 88.44 120 ASP A CA 1
ATOM 981 C C . ASP A 1 120 ? -15.827 -1.041 0.646 1.00 88.44 120 ASP A C 1
ATOM 983 O O . ASP A 1 120 ? -15.395 -0.120 1.331 1.00 88.44 120 ASP A O 1
ATOM 987 N N . GLN A 1 121 ? -17.131 -1.113 0.376 1.00 85.19 121 GLN A N 1
ATOM 988 C CA . GLN A 1 121 ? -18.106 -0.098 0.815 1.00 85.19 121 GLN A CA 1
ATOM 989 C C . GLN A 1 121 ? -18.204 0.130 2.344 1.00 85.19 121 GLN A C 1
ATOM 991 O O . GLN A 1 121 ? -18.978 0.984 2.779 1.00 85.19 121 GLN A O 1
ATOM 996 N N . TYR A 1 122 ? -17.522 -0.673 3.165 1.00 83.38 122 TYR A N 1
ATOM 997 C CA . TYR A 1 122 ? -17.490 -0.555 4.623 1.00 83.38 122 TYR A CA 1
ATOM 998 C C . TYR A 1 122 ? -16.159 0.006 5.140 1.00 83.38 122 TYR A C 1
ATOM 1000 O O . TYR A 1 122 ? -15.974 0.067 6.357 1.00 83.38 122 TYR A O 1
ATOM 1008 N N . GLY A 1 123 ? -15.258 0.419 4.246 1.00 82.56 123 GLY A N 1
ATOM 1009 C CA . GLY A 1 123 ? -13.929 0.914 4.596 1.00 82.56 123 GLY A CA 1
ATOM 1010 C C . GLY A 1 123 ? -12.970 -0.194 5.026 1.00 82.56 123 GLY A C 1
ATOM 1011 O O . GLY A 1 123 ? -12.067 0.043 5.827 1.00 82.56 123 GLY A O 1
ATOM 1012 N N . CYS A 1 124 ? -13.215 -1.428 4.578 1.00 89.62 124 CYS A N 1
ATOM 1013 C CA . CYS A 1 124 ? -12.289 -2.534 4.758 1.00 89.62 124 CYS A CA 1
ATOM 1014 C C . CYS A 1 124 ? -11.294 -2.547 3.604 1.00 89.62 124 CYS A C 1
ATOM 1016 O O . CYS A 1 124 ? -11.723 -2.574 2.447 1.00 89.62 124 CYS A O 1
ATOM 1018 N N . LEU A 1 125 ? -9.998 -2.592 3.914 1.00 93.12 125 LEU A N 1
ATOM 1019 C CA . LEU A 1 125 ? -8.978 -2.747 2.884 1.00 93.12 125 LEU A CA 1
ATOM 1020 C C . LEU A 1 125 ? -8.662 -4.221 2.664 1.00 93.12 125 LEU A C 1
ATOM 1022 O O . LEU A 1 125 ? -8.615 -5.011 3.608 1.00 93.12 125 LEU A O 1
ATOM 1026 N N . TYR A 1 126 ? -8.452 -4.562 1.406 1.00 93.62 126 TYR A N 1
ATOM 1027 C CA . TYR A 1 126 ? -8.005 -5.850 0.912 1.00 93.62 126 TYR A CA 1
ATOM 1028 C C . TYR A 1 126 ? -6.678 -5.609 0.222 1.00 93.62 126 TYR A C 1
ATOM 1030 O O . TYR A 1 126 ? -6.613 -4.756 -0.660 1.00 93.62 126 TYR A O 1
ATOM 1038 N N . VAL A 1 127 ? -5.652 -6.324 0.658 1.00 92.31 127 VAL A N 1
ATOM 1039 C CA . VAL A 1 127 ? -4.293 -6.172 0.150 1.00 92.31 127 VAL A CA 1
ATOM 1040 C C . VAL A 1 127 ? -3.858 -7.527 -0.383 1.00 92.31 127 VAL A C 1
ATOM 1042 O O . VAL A 1 127 ? -3.743 -8.483 0.387 1.00 92.31 127 VAL A O 1
ATOM 1045 N N . ASP A 1 128 ? -3.683 -7.618 -1.692 1.00 91.19 128 ASP A N 1
ATOM 1046 C CA . ASP A 1 128 ? -3.132 -8.791 -2.363 1.00 91.19 128 ASP A CA 1
ATOM 1047 C C . ASP A 1 128 ? -1.711 -8.444 -2.812 1.00 91.19 128 ASP A C 1
ATOM 1049 O O . ASP A 1 128 ? -1.519 -7.438 -3.484 1.00 91.19 128 ASP A O 1
ATOM 1053 N N . VAL A 1 129 ? -0.729 -9.248 -2.404 1.00 87.69 129 VAL A N 1
ATOM 1054 C CA . VAL A 1 129 ? 0.701 -9.038 -2.686 1.00 87.69 129 VAL A CA 1
ATOM 1055 C C . VAL A 1 129 ? 1.251 -10.303 -3.310 1.00 87.69 129 VAL A C 1
ATOM 1057 O O . VAL A 1 129 ? 1.176 -11.379 -2.715 1.00 87.69 129 VAL A O 1
ATOM 1060 N N . HIS A 1 130 ? 1.810 -10.189 -4.502 1.00 83.88 130 HIS A N 1
ATOM 1061 C CA . HIS A 1 130 ? 2.373 -11.296 -5.256 1.00 83.88 130 HIS A CA 1
ATOM 1062 C C . HIS A 1 130 ? 3.884 -11.151 -5.322 1.00 83.88 130 HIS A C 1
ATOM 1064 O O . HIS A 1 130 ? 4.379 -10.189 -5.887 1.00 83.88 130 HIS A O 1
ATOM 1070 N N . HIS A 1 131 ? 4.610 -12.129 -4.795 1.00 77.25 131 HIS A N 1
ATOM 1071 C CA . HIS A 1 131 ? 6.064 -12.208 -4.866 1.00 77.25 131 HIS A CA 1
ATOM 1072 C C . HIS A 1 131 ? 6.503 -13.525 -5.516 1.00 77.25 131 HIS A C 1
ATOM 1074 O O . HIS A 1 131 ? 5.709 -14.451 -5.691 1.00 77.25 131 HIS A O 1
ATOM 1080 N N . HIS A 1 132 ? 7.788 -13.638 -5.858 1.00 75.19 132 HIS A N 1
ATOM 1081 C CA . HIS A 1 132 ? 8.342 -14.832 -6.512 1.00 75.19 132 HIS A CA 1
ATOM 1082 C C . HIS A 1 132 ? 8.045 -16.145 -5.754 1.00 75.19 132 HIS A C 1
ATOM 1084 O O . HIS A 1 132 ? 7.829 -17.181 -6.380 1.00 75.19 132 HIS A O 1
ATOM 1090 N N . ASP A 1 133 ? 7.976 -16.089 -4.418 1.00 77.62 133 ASP A N 1
ATOM 1091 C CA . ASP A 1 133 ? 7.699 -17.248 -3.553 1.00 77.62 133 ASP A CA 1
ATOM 1092 C C . ASP A 1 133 ? 6.206 -17.554 -3.302 1.00 77.62 133 ASP A C 1
ATOM 1094 O O . ASP A 1 133 ? 5.892 -18.565 -2.668 1.00 77.62 133 ASP A O 1
ATOM 1098 N N . GLY A 1 134 ? 5.278 -16.714 -3.776 1.00 81.81 134 GLY A N 1
ATOM 1099 C CA . GLY A 1 134 ? 3.841 -16.926 -3.600 1.00 81.81 134 GLY A CA 1
ATOM 1100 C C . GLY A 1 134 ? 3.016 -15.646 -3.468 1.00 81.81 134 GLY A C 1
ATOM 1101 O O . GLY A 1 134 ? 3.438 -14.561 -3.853 1.00 81.81 134 GLY A O 1
ATOM 1102 N N . ALA A 1 135 ? 1.777 -15.795 -2.995 1.00 88.69 135 ALA A N 1
ATOM 1103 C CA . ALA A 1 135 ? 0.807 -14.706 -2.927 1.00 88.69 135 ALA A CA 1
ATOM 1104 C C . ALA A 1 135 ? 0.255 -14.542 -1.510 1.00 88.69 135 ALA A C 1
ATOM 1106 O O . ALA A 1 135 ? -0.402 -15.445 -0.971 1.00 88.69 135 ALA A O 1
ATOM 1107 N N . ASN A 1 136 ? 0.484 -13.371 -0.933 1.00 90.62 136 ASN A N 1
ATOM 1108 C CA . ASN A 1 136 ? -0.060 -12.969 0.349 1.00 90.62 136 ASN A CA 1
ATOM 1109 C C . ASN A 1 136 ? -1.412 -12.292 0.143 1.00 90.62 136 ASN A C 1
ATOM 1111 O O . ASN A 1 136 ? -1.612 -11.532 -0.799 1.00 90.62 136 ASN A O 1
ATOM 1115 N N . GLN A 1 137 ? -2.356 -12.591 1.030 1.00 93.06 137 GLN A N 1
ATOM 1116 C CA . GLN A 1 137 ? -3.692 -12.006 0.979 1.00 93.06 137 GLN A CA 1
ATOM 1117 C C . GLN A 1 137 ? -4.076 -11.545 2.369 1.00 93.06 137 GLN A C 1
ATOM 1119 O O . GLN A 1 137 ? -4.225 -12.369 3.280 1.00 93.06 137 GLN A O 1
ATOM 1124 N N . PHE A 1 138 ? -4.272 -10.243 2.518 1.00 94.62 138 PHE A N 1
ATOM 1125 C CA . PHE A 1 138 ? -4.590 -9.608 3.781 1.00 94.62 138 PHE A CA 1
ATOM 1126 C C . PHE A 1 138 ? -5.887 -8.814 3.706 1.00 94.62 138 PHE A C 1
ATOM 1128 O O . PHE A 1 138 ? -6.342 -8.358 2.657 1.00 94.62 138 PHE A O 1
ATOM 1135 N N . VAL A 1 139 ? -6.481 -8.643 4.876 1.00 95.44 139 VAL A N 1
ATOM 1136 C CA . VAL A 1 139 ? -7.649 -7.817 5.116 1.00 95.44 139 VAL A CA 1
ATOM 1137 C C . VAL A 1 139 ? -7.350 -6.944 6.324 1.00 95.44 139 VAL A C 1
ATOM 1139 O O . VAL A 1 139 ? -7.055 -7.463 7.405 1.00 95.44 139 VAL A O 1
ATOM 1142 N N . ILE A 1 140 ? -7.446 -5.630 6.140 1.00 95.62 140 ILE A N 1
ATOM 1143 C CA . ILE A 1 140 ? -7.215 -4.636 7.186 1.00 95.62 140 ILE A CA 1
ATOM 1144 C C . ILE A 1 140 ? -8.565 -4.086 7.641 1.00 95.62 140 ILE A C 1
ATOM 1146 O O . ILE A 1 140 ? -9.310 -3.455 6.886 1.00 95.62 140 ILE A O 1
ATOM 1150 N N . HIS A 1 141 ? -8.872 -4.311 8.915 1.00 94.00 141 HIS A N 1
ATOM 1151 C CA . HIS A 1 141 ? -10.085 -3.838 9.562 1.00 94.00 141 HIS A CA 1
ATOM 1152 C C . HIS A 1 141 ? -9.773 -2.753 10.583 1.00 94.00 141 HIS A C 1
ATOM 1154 O O . HIS A 1 141 ? -9.030 -2.986 11.536 1.00 94.00 141 HIS A O 1
ATOM 1160 N N . LYS A 1 142 ? -10.438 -1.601 10.483 1.00 91.81 142 LYS A N 1
ATOM 1161 C CA . LYS A 1 142 ? -10.450 -0.633 11.583 1.00 91.81 142 LYS A CA 1
ATOM 1162 C C . LYS A 1 142 ? -11.189 -1.216 12.790 1.00 91.81 142 LYS A C 1
ATOM 1164 O O . LYS A 1 142 ? -12.367 -1.568 12.715 1.00 91.81 142 LYS A O 1
ATOM 1169 N N . ILE A 1 143 ? -10.512 -1.282 13.931 1.00 89.56 143 ILE A N 1
ATOM 1170 C CA . ILE A 1 143 ? -11.083 -1.715 15.203 1.00 89.56 143 ILE A CA 1
ATOM 1171 C C . ILE A 1 143 ? -11.881 -0.551 15.787 1.00 89.56 143 ILE A C 1
ATOM 1173 O O . ILE A 1 143 ? -11.350 0.360 16.425 1.00 89.56 143 ILE A O 1
ATOM 1177 N N . GLU A 1 144 ? -13.194 -0.580 15.593 1.00 78.62 144 GLU A N 1
ATOM 1178 C CA . GLU A 1 144 ? -14.074 0.322 16.321 1.00 78.62 144 GLU A CA 1
ATOM 1179 C C . GLU A 1 144 ? -14.151 -0.100 17.790 1.00 78.62 144 GLU A C 1
ATOM 1181 O O . GLU A 1 144 ? -14.563 -1.216 18.120 1.00 78.62 144 GLU A O 1
ATOM 1186 N N . ASN A 1 145 ? -13.834 0.824 18.699 1.00 59.00 145 ASN A N 1
ATOM 1187 C CA . ASN A 1 145 ? -14.163 0.680 20.113 1.00 59.00 145 ASN A CA 1
ATOM 1188 C C . ASN A 1 145 ? -15.689 0.723 20.284 1.00 59.00 145 ASN A C 1
ATOM 1190 O O . ASN A 1 145 ? -16.274 1.729 20.695 1.00 59.00 145 ASN A O 1
ATOM 1194 N N . LYS A 1 146 ? -16.369 -0.391 20.006 1.00 53.62 146 LYS A N 1
ATOM 1195 C CA . LYS A 1 146 ? -17.727 -0.600 20.500 1.00 53.62 146 LYS A CA 1
ATOM 1196 C C . LYS A 1 146 ? -17.614 -0.662 22.015 1.00 53.62 146 LYS A C 1
AT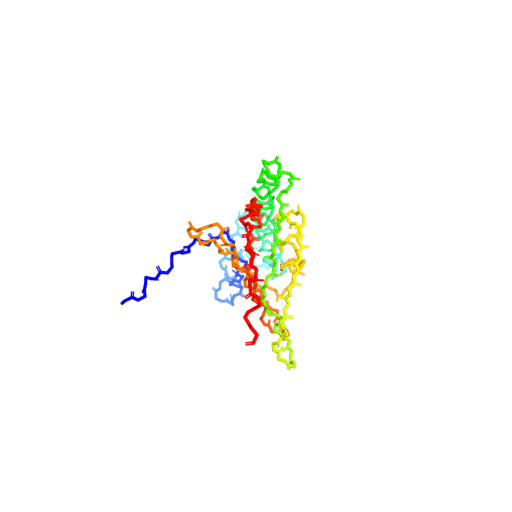OM 1198 O O . LYS A 1 146 ? -17.190 -1.674 22.569 1.00 53.62 146 LYS A O 1
ATOM 1203 N N . ARG A 1 147 ? -17.965 0.436 22.697 1.00 44.88 147 ARG A N 1
ATOM 1204 C CA . ARG A 1 147 ? -18.186 0.441 24.151 1.00 44.88 147 ARG A CA 1
ATOM 1205 C C . ARG A 1 147 ? -18.933 -0.844 24.514 1.00 44.88 147 ARG A C 1
ATOM 1207 O O . ARG A 1 147 ? -20.036 -1.070 24.018 1.00 44.88 147 ARG A O 1
ATOM 1214 N N . LYS A 1 148 ? -18.281 -1.679 25.331 1.00 43.59 148 LYS A N 1
ATOM 1215 C CA . LYS A 1 148 ? -18.740 -2.980 25.831 1.00 43.59 148 LYS A CA 1
ATOM 1216 C C . LYS A 1 148 ? -20.260 -2.987 26.036 1.00 43.59 148 LYS A C 1
ATOM 1218 O O . LYS A 1 148 ? -20.749 -2.452 27.029 1.00 43.59 148 LYS A O 1
ATOM 1223 N N . LYS A 1 149 ? -21.021 -3.641 25.153 1.00 41.19 149 LYS A N 1
ATOM 1224 C CA . LYS A 1 149 ? -22.275 -4.243 25.615 1.00 41.19 149 LYS A CA 1
ATOM 1225 C C . LYS A 1 149 ? -21.839 -5.426 26.463 1.00 41.19 149 LYS A C 1
ATOM 1227 O O . LYS A 1 149 ? -21.171 -6.317 25.953 1.00 41.19 149 LYS A O 1
ATOM 1232 N N . ASN A 1 150 ? -22.127 -5.369 27.760 1.00 39.44 150 ASN A N 1
ATOM 1233 C CA . ASN A 1 150 ? -21.894 -6.455 28.706 1.00 39.44 150 ASN A CA 1
ATOM 1234 C C . ASN A 1 150 ? -22.523 -7.747 28.166 1.00 39.44 150 ASN A C 1
ATOM 1236 O O . ASN A 1 150 ? -23.708 -7.996 28.381 1.00 39.44 150 ASN A O 1
ATOM 1240 N N . ILE A 1 151 ? -21.743 -8.565 27.465 1.00 42.50 151 ILE A N 1
ATOM 1241 C CA . ILE A 1 151 ? -22.116 -9.941 27.169 1.00 42.50 151 ILE A CA 1
ATOM 1242 C C . ILE A 1 151 ? -21.816 -10.706 28.456 1.00 42.50 151 ILE A C 1
ATOM 1244 O O . ILE A 1 151 ? -20.676 -11.066 28.741 1.00 42.50 151 ILE A O 1
ATOM 1248 N N . ARG A 1 152 ? -22.845 -10.871 29.293 1.00 37.47 152 ARG A N 1
ATOM 1249 C CA . ARG A 1 152 ? -22.819 -11.881 30.350 1.00 37.47 152 ARG A CA 1
ATOM 1250 C C . ARG A 1 152 ? -22.866 -13.233 29.650 1.00 37.47 152 ARG A C 1
ATOM 1252 O O . ARG A 1 152 ? -23.901 -13.599 29.106 1.00 37.47 152 ARG A O 1
ATOM 1259 N N . PHE A 1 153 ? -21.761 -13.964 29.674 1.00 40.25 153 PHE A N 1
ATOM 1260 C CA . PHE A 1 153 ? -21.806 -15.399 29.439 1.00 40.25 153 PHE A CA 1
ATOM 1261 C C . PHE A 1 153 ? -22.440 -16.031 30.679 1.00 40.25 153 PHE A C 1
ATOM 1263 O O . PHE A 1 153 ? -21.775 -16.226 31.695 1.00 40.25 153 PHE A O 1
ATOM 1270 N N . THR A 1 154 ? -23.741 -16.312 30.633 1.00 41.09 154 THR A N 1
ATOM 1271 C CA . THR A 1 154 ? -24.295 -17.350 31.499 1.00 41.09 154 THR A CA 1
ATOM 1272 C C . THR A 1 154 ? -23.772 -18.673 30.963 1.00 41.09 154 THR A C 1
ATOM 1274 O O . THR A 1 154 ? -24.205 -19.145 29.916 1.00 41.09 154 THR A O 1
ATOM 1277 N N . LYS A 1 155 ? -22.784 -19.238 31.661 1.00 38.50 155 LYS A N 1
ATOM 1278 C CA . LYS A 1 155 ? -22.551 -20.679 31.631 1.00 38.50 155 LYS A CA 1
ATOM 1279 C C . LYS A 1 155 ? -23.818 -21.328 32.180 1.00 38.50 155 LYS A C 1
ATOM 1281 O O . LYS A 1 155 ? -24.070 -21.225 33.378 1.00 38.50 155 LYS A O 1
ATOM 1286 N N . GLU A 1 156 ? -24.620 -21.923 31.311 1.00 40.44 156 GLU A N 1
ATOM 1287 C CA . GLU A 1 156 ? -25.519 -22.983 31.753 1.00 40.44 156 GLU A CA 1
ATOM 1288 C C . GLU A 1 156 ? -24.699 -24.266 31.917 1.00 40.44 156 GLU A C 1
ATOM 1290 O O . GLU A 1 156 ? -23.719 -24.491 31.201 1.00 40.44 156 GLU A O 1
ATOM 1295 N N . VAL A 1 157 ? -25.052 -24.976 32.986 1.00 48.69 157 VAL A N 1
ATOM 1296 C CA . VAL A 1 157 ? -24.380 -26.124 33.606 1.00 48.69 157 VAL A CA 1
ATOM 1297 C C . VAL A 1 157 ? -24.602 -27.386 32.787 1.00 48.69 157 VAL A C 1
ATOM 1299 O O . VAL A 1 157 ? -25.744 -27.567 32.314 1.00 48.69 157 VAL A O 1
#

Radius of gyration: 20.8 Å; Cα contacts (8 Å, |Δi|>4): 230; chains: 1; bounding box: 49×41×64 Å

pLDDT: mean 81.73, std 15.61, range [37.47, 96.62]